Protein AF-A0A091TTV3-F1 (afdb_monomer_lite)

Foldseek 3Di:
DVVVVVVVVVVVVVVVDPVCVCPPPVNVVVVVVVVVVVVVVD

Secondary structure (DSSP, 8-state):
-HHHHHHHHHHHHHTTS-HHHHTSHHHHHHHHHHHHHHHTT-

pLDDT: mean 72.87, std 7.24, range [58.12, 85.75]

Structure (mmCIF, N/CA/C/O backbone):
data_AF-A0A091TTV3-F1
#
_entry.id   AF-A0A091TTV3-F1
#
loop_
_atom_site.group_PDB
_atom_site.id
_atom_site.type_symbol
_atom_site.label_atom_id
_atom_site.label_alt_id
_atom_site.label_comp_id
_atom_site.label_asym_id
_atom_site.label_entity_id
_atom_site.label_seq_id
_atom_site.pdbx_PDB_ins_code
_atom_site.Cartn_x
_atom_site.Cartn_y
_atom_site.Cartn_z
_atom_site.occupancy
_atom_site.B_iso_or_equiv
_atom_site.auth_seq_id
_atom_site.auth_comp_id
_atom_site.auth_asym_id
_atom_site.auth_atom_id
_atom_site.pdbx_PDB_model_num
ATOM 1 N N . PHE A 1 1 ? -12.212 11.885 8.113 1.00 58.12 1 PHE A N 1
ATOM 2 C CA . PHE A 1 1 ? -12.315 10.765 9.081 1.00 58.12 1 PHE A CA 1
ATOM 3 C C . PHE A 1 1 ? -12.362 9.359 8.459 1.00 58.12 1 PHE A C 1
ATOM 5 O O . PHE A 1 1 ? -11.849 8.437 9.078 1.00 58.12 1 PHE A O 1
ATOM 12 N N . LYS A 1 2 ? -12.901 9.161 7.243 1.00 64.06 2 LYS A N 1
ATOM 13 C CA . LYS A 1 2 ? -13.087 7.831 6.613 1.00 64.06 2 LYS A CA 1
ATOM 14 C C . LYS A 1 2 ? -11.786 7.113 6.192 1.00 64.06 2 LYS A C 1
ATOM 16 O O . LYS A 1 2 ? -11.670 5.906 6.368 1.00 64.06 2 LYS A O 1
ATOM 21 N N . LEU A 1 3 ? -10.786 7.864 5.718 1.00 64.81 3 LEU A N 1
ATOM 22 C CA . LEU A 1 3 ? -9.496 7.322 5.254 1.00 64.81 3 LEU A CA 1
ATOM 23 C C . LEU A 1 3 ? -8.650 6.721 6.387 1.00 64.81 3 LEU A C 1
ATOM 25 O O . LEU A 1 3 ? -8.120 5.629 6.236 1.00 64.81 3 LEU A O 1
ATOM 29 N N . LYS A 1 4 ? -8.593 7.377 7.556 1.00 68.69 4 LYS A N 1
ATOM 30 C CA . LYS A 1 4 ? -7.819 6.884 8.712 1.00 68.69 4 LYS A CA 1
ATOM 31 C C . LYS A 1 4 ? -8.324 5.521 9.203 1.00 68.69 4 LYS A C 1
ATOM 33 O O . LYS A 1 4 ? -7.530 4.650 9.533 1.00 68.69 4 LYS A O 1
ATOM 38 N N . TYR A 1 5 ? -9.641 5.312 9.203 1.00 68.69 5 TYR A N 1
ATOM 39 C CA . TYR A 1 5 ? -10.235 4.032 9.598 1.00 68.69 5 TYR A CA 1
ATOM 40 C C . TYR A 1 5 ? -10.028 2.941 8.537 1.00 68.69 5 TYR A C 1
ATOM 42 O O . TYR A 1 5 ? -9.819 1.777 8.877 1.00 68.69 5 TYR A O 1
ATOM 50 N N . PHE A 1 6 ? -10.038 3.323 7.255 1.00 68.31 6 PHE A N 1
ATOM 51 C CA . PHE A 1 6 ? -9.727 2.420 6.150 1.00 68.31 6 PHE A CA 1
ATOM 52 C C . PHE A 1 6 ? -8.279 1.928 6.226 1.00 68.31 6 PHE A C 1
ATOM 54 O O . PHE A 1 6 ? -8.062 0.722 6.232 1.00 68.31 6 PHE A O 1
ATOM 61 N N . THR A 1 7 ? -7.305 2.824 6.410 1.00 73.69 7 THR A N 1
ATOM 62 C CA . THR A 1 7 ? -5.893 2.446 6.571 1.00 73.69 7 THR A CA 1
ATOM 63 C C . THR A 1 7 ? -5.693 1.517 7.767 1.00 73.69 7 THR A C 1
ATOM 65 O O . THR A 1 7 ? -5.047 0.486 7.628 1.00 73.69 7 THR A O 1
ATOM 68 N N . LEU A 1 8 ? -6.303 1.801 8.923 1.00 78.38 8 LEU A N 1
ATOM 69 C CA . LEU A 1 8 ? -6.185 0.930 10.100 1.00 78.38 8 LEU A CA 1
ATOM 70 C C . LEU A 1 8 ? -6.821 -0.455 9.886 1.00 78.38 8 LEU A C 1
ATOM 72 O O . LEU A 1 8 ? -6.280 -1.458 10.355 1.00 78.38 8 LEU A O 1
ATOM 76 N N . ARG A 1 9 ? -7.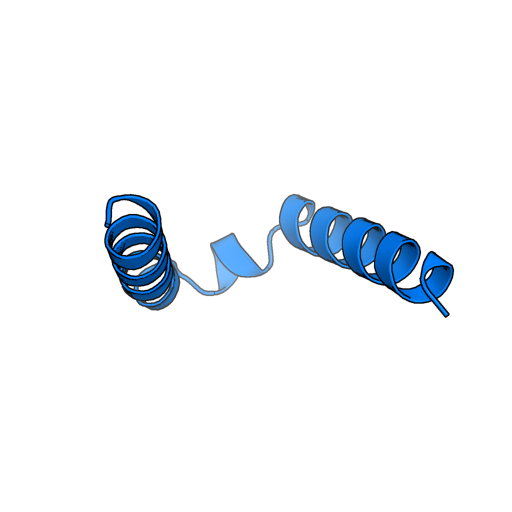948 -0.538 9.161 1.00 77.12 9 ARG A N 1
ATOM 77 C CA . ARG A 1 9 ? -8.571 -1.819 8.788 1.00 77.12 9 ARG A CA 1
ATOM 78 C C . ARG A 1 9 ? -7.729 -2.603 7.792 1.00 77.12 9 ARG A C 1
ATOM 80 O O . ARG A 1 9 ? -7.566 -3.805 7.978 1.00 77.12 9 ARG A O 1
ATOM 87 N N . VAL A 1 10 ? -7.186 -1.931 6.781 1.00 72.56 10 VAL A N 1
ATOM 88 C CA . VAL A 1 10 ? -6.298 -2.538 5.787 1.00 72.56 10 VAL A CA 1
ATOM 89 C C . VAL A 1 10 ? -5.038 -3.052 6.476 1.00 72.56 10 VAL A C 1
ATOM 91 O O . VAL A 1 10 ? -4.740 -4.228 6.344 1.00 72.56 10 VAL A O 1
ATOM 94 N N . VAL A 1 11 ? -4.376 -2.255 7.31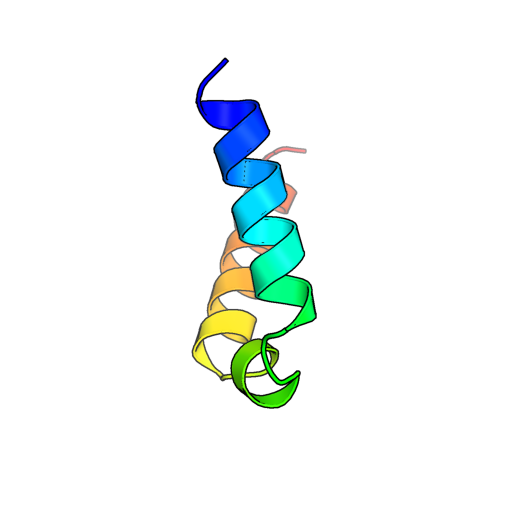7 1.00 73.38 11 VAL A N 1
ATOM 95 C CA . VAL A 1 11 ? -3.183 -2.686 8.066 1.00 73.38 11 VAL A CA 1
ATOM 96 C C . VAL A 1 11 ? -3.491 -3.877 8.978 1.00 73.38 11 VAL A C 1
ATOM 98 O O . VAL A 1 11 ? -2.753 -4.861 8.979 1.00 73.38 11 VAL A O 1
ATOM 101 N N . ARG A 1 12 ? -4.603 -3.857 9.724 1.00 75.00 12 ARG A N 1
ATOM 102 C CA . ARG A 1 12 ? -5.001 -5.001 10.565 1.00 75.00 12 ARG A CA 1
ATOM 103 C C . ARG A 1 12 ? -5.290 -6.257 9.735 1.00 75.00 12 ARG A C 1
ATOM 105 O O . ARG A 1 12 ? -4.998 -7.358 10.190 1.00 75.00 12 ARG A O 1
ATOM 112 N N . HIS A 1 13 ? -5.880 -6.102 8.552 1.00 71.44 13 HIS A N 1
ATOM 113 C CA . HIS A 1 13 ? -6.174 -7.216 7.655 1.00 71.44 13 HIS A CA 1
ATOM 114 C C . HIS A 1 13 ? -4.900 -7.772 7.007 1.00 71.44 13 HIS A C 1
ATOM 116 O O . HIS A 1 13 ? -4.723 -8.981 6.985 1.00 71.44 13 HIS A O 1
ATOM 122 N N . TRP A 1 14 ? -3.972 -6.904 6.601 1.00 72.31 14 TRP A N 1
ATOM 123 C CA . TRP A 1 14 ? -2.654 -7.271 6.081 1.00 72.31 14 TRP A CA 1
ATOM 124 C C . TRP A 1 14 ? -1.828 -8.087 7.080 1.00 72.31 14 TRP A C 1
ATOM 126 O O . TRP A 1 14 ? -1.223 -9.075 6.691 1.00 72.31 14 TRP A O 1
ATOM 136 N N . ASN A 1 15 ? -1.881 -7.761 8.377 1.00 68.06 15 ASN A N 1
ATOM 137 C CA . ASN A 1 15 ? -1.229 -8.560 9.427 1.00 68.06 15 ASN A CA 1
ATOM 138 C C . ASN A 1 15 ? -1.851 -9.961 9.630 1.00 68.06 15 ASN A C 1
ATOM 140 O O . ASN A 1 15 ? -1.275 -10.785 10.334 1.00 68.06 15 ASN A O 1
ATOM 144 N N . ARG A 1 16 ? -3.036 -10.230 9.059 1.00 75.25 16 ARG A N 1
ATOM 145 C CA . ARG A 1 16 ? -3.711 -11.542 9.097 1.00 75.25 16 ARG A CA 1
ATOM 146 C C . ARG A 1 16 ? -3.644 -12.285 7.762 1.00 75.25 16 ARG A C 1
ATOM 148 O O . ARG A 1 16 ? -4.126 -13.413 7.697 1.00 75.25 16 ARG A O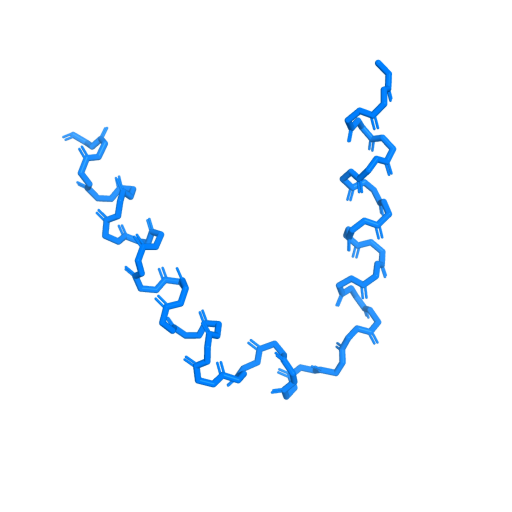 1
ATOM 155 N N . LEU A 1 17 ? -3.094 -11.673 6.711 1.00 70.19 17 LEU A N 1
ATOM 156 C CA . LEU A 1 17 ? -2.914 -12.346 5.431 1.00 70.19 17 LEU A CA 1
ATOM 157 C C . LEU A 1 17 ? -1.678 -13.251 5.513 1.00 70.19 17 LEU A C 1
ATOM 159 O O . LEU A 1 17 ? -0.632 -12.807 5.995 1.00 70.19 17 LEU A O 1
ATOM 163 N N . PRO A 1 18 ? -1.775 -14.516 5.068 1.00 66.25 18 PRO A N 1
ATOM 164 C CA . PRO A 1 18 ? -0.616 -15.388 5.016 1.00 66.25 18 PRO A CA 1
ATOM 165 C C . PRO A 1 18 ? 0.424 -14.759 4.092 1.00 66.25 18 PRO A C 1
ATOM 167 O O . PRO A 1 18 ? 0.105 -14.287 3.002 1.00 66.25 18 PRO A O 1
ATOM 170 N N . ARG A 1 19 ? 1.678 -14.751 4.544 1.00 65.56 19 ARG A N 1
ATOM 171 C CA . ARG A 1 19 ? 2.820 -14.157 3.837 1.00 65.56 19 ARG A CA 1
ATOM 172 C C . ARG A 1 19 ? 2.981 -14.694 2.408 1.00 65.56 19 ARG A C 1
ATOM 174 O O . ARG A 1 19 ? 3.473 -13.982 1.557 1.00 65.56 19 ARG A O 1
ATOM 181 N N . GLU A 1 20 ? 2.468 -15.889 2.130 1.00 62.97 20 GLU A N 1
ATOM 182 C CA . GLU A 1 20 ? 2.402 -16.496 0.794 1.00 62.97 20 GLU A CA 1
ATOM 183 C C . GLU A 1 20 ? 1.440 -15.777 -0.175 1.00 62.97 20 GLU A C 1
ATOM 185 O O . GLU A 1 20 ? 1.732 -15.649 -1.357 1.00 62.97 20 GLU A O 1
ATOM 190 N N . VAL A 1 21 ? 0.322 -15.227 0.319 1.00 62.47 21 VAL A N 1
ATOM 191 C CA . VAL A 1 21 ? -0.585 -14.374 -0.479 1.00 62.47 21 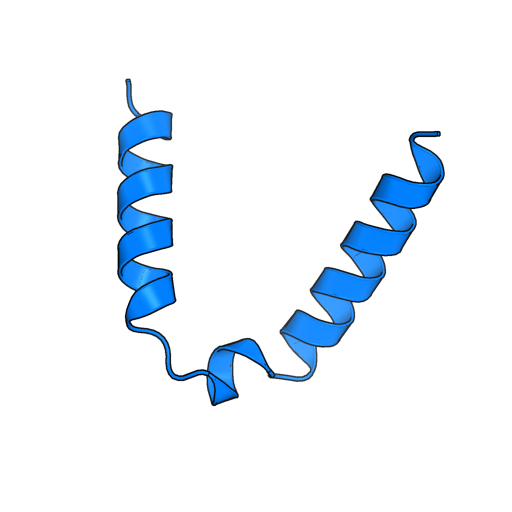VAL A CA 1
ATOM 192 C C . VAL A 1 21 ? 0.012 -12.977 -0.669 1.00 62.47 21 VAL A C 1
ATOM 194 O O . VAL A 1 21 ? -0.269 -12.305 -1.659 1.00 62.47 21 VAL A O 1
ATOM 197 N N . VAL A 1 22 ? 0.859 -12.549 0.272 1.00 60.81 22 VAL A N 1
ATOM 198 C CA . VAL A 1 22 ? 1.652 -11.319 0.166 1.00 60.81 22 VAL A CA 1
ATOM 199 C C . VAL A 1 22 ? 2.817 -11.505 -0.819 1.00 60.81 22 VAL A C 1
ATOM 201 O O . VAL A 1 22 ? 3.122 -10.588 -1.556 1.00 60.81 22 VAL A O 1
ATOM 204 N N . ASP A 1 23 ? 3.426 -12.679 -0.935 1.00 64.88 23 ASP A N 1
ATOM 205 C CA . ASP A 1 23 ? 4.509 -12.959 -1.897 1.00 64.88 23 ASP A CA 1
ATOM 206 C C . ASP A 1 23 ? 4.011 -13.561 -3.227 1.00 64.88 23 ASP A C 1
ATOM 208 O O . ASP A 1 23 ? 4.771 -14.142 -4.000 1.00 64.88 23 ASP A O 1
ATOM 212 N N . ALA A 1 24 ? 2.721 -13.405 -3.540 1.00 70.69 24 ALA A N 1
ATOM 213 C CA . ALA A 1 24 ? 2.188 -13.830 -4.827 1.00 70.69 24 ALA A CA 1
ATOM 214 C C . ALA A 1 24 ? 2.852 -13.046 -5.984 1.00 70.69 24 ALA A C 1
ATOM 216 O O . ALA A 1 24 ? 3.125 -11.849 -5.835 1.00 70.69 24 ALA A O 1
ATOM 217 N N . PRO A 1 25 ? 3.021 -13.651 -7.180 1.00 70.75 25 PRO A N 1
ATOM 218 C CA . PRO A 1 25 ? 3.623 -12.990 -8.345 1.00 70.75 25 PRO A CA 1
ATOM 219 C C . PRO A 1 25 ? 2.983 -11.638 -8.695 1.00 70.75 25 PRO A C 1
ATOM 221 O O . PRO A 1 25 ? 3.637 -10.740 -9.218 1.00 70.75 25 PRO A O 1
ATOM 224 N N . SER A 1 26 ? 1.700 -11.461 -8.371 1.00 73.06 26 SER A N 1
ATOM 225 C CA . SER A 1 26 ? 0.983 -10.200 -8.552 1.00 73.06 26 SER A CA 1
ATOM 226 C C . SER A 1 26 ? 1.458 -9.081 -7.618 1.00 73.06 26 SER A C 1
ATOM 228 O O . SER A 1 26 ? 1.453 -7.925 -8.044 1.00 73.06 26 SER A O 1
ATOM 230 N N . LEU A 1 27 ? 1.886 -9.379 -6.383 1.00 74.69 27 LEU A N 1
ATOM 231 C CA . LEU A 1 27 ? 2.402 -8.360 -5.465 1.00 74.69 27 LEU A CA 1
ATOM 232 C C . LEU A 1 27 ? 3.851 -7.993 -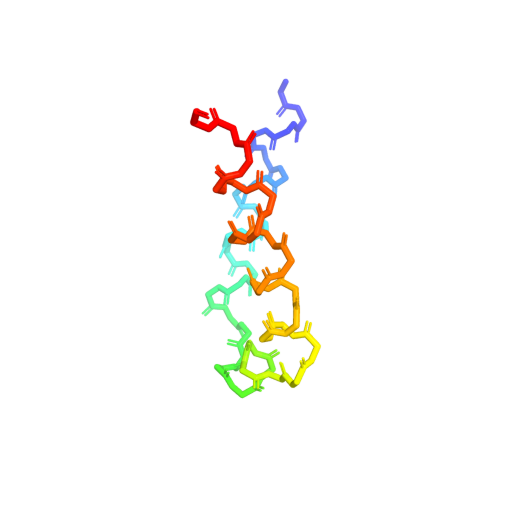5.778 1.00 74.69 27 LEU A C 1
ATOM 234 O O . LEU A 1 27 ? 4.182 -6.817 -5.701 1.00 74.69 27 LEU A O 1
ATOM 238 N N . GLU A 1 28 ? 4.690 -8.946 -6.178 1.00 76.56 28 GLU A N 1
ATOM 239 C CA . GLU A 1 28 ? 6.045 -8.663 -6.679 1.00 76.56 28 GLU A CA 1
ATOM 240 C C . GLU A 1 28 ? 5.988 -7.703 -7.877 1.00 76.56 28 GLU A C 1
ATOM 242 O O . GLU A 1 28 ? 6.640 -6.659 -7.890 1.00 76.56 28 GLU A O 1
ATOM 247 N N . VAL A 1 29 ? 5.097 -7.978 -8.837 1.00 79.25 29 VAL A N 1
ATOM 248 C CA . VAL A 1 29 ? 4.851 -7.087 -9.983 1.00 79.25 29 VAL A CA 1
ATOM 249 C C . VAL A 1 29 ? 4.287 -5.736 -9.534 1.00 79.25 29 VAL A C 1
ATOM 251 O O . VAL A 1 29 ? 4.660 -4.696 -10.077 1.00 79.25 29 VAL A O 1
ATOM 254 N N . PHE A 1 30 ? 3.405 -5.711 -8.534 1.00 80.12 30 PHE A N 1
ATOM 255 C CA . PHE A 1 30 ? 2.873 -4.462 -7.990 1.00 80.12 30 PHE A CA 1
ATOM 256 C C . PHE A 1 30 ? 3.952 -3.627 -7.281 1.00 80.12 30 PHE A C 1
ATOM 258 O O . PHE A 1 30 ? 4.026 -2.422 -7.515 1.00 80.12 30 PHE A O 1
ATOM 265 N N . LYS A 1 31 ? 4.825 -4.252 -6.480 1.00 79.44 31 LYS A N 1
ATOM 266 C CA . LYS A 1 31 ? 5.983 -3.612 -5.841 1.00 79.44 31 LYS A CA 1
ATOM 267 C C . LYS A 1 31 ? 6.955 -3.074 -6.886 1.00 79.44 31 LYS A C 1
ATOM 269 O O . LYS A 1 31 ? 7.330 -1.919 -6.776 1.00 79.44 31 LYS A O 1
ATOM 274 N N . ALA A 1 32 ? 7.284 -3.842 -7.927 1.00 84.44 32 ALA A N 1
ATOM 275 C CA . ALA A 1 32 ? 8.165 -3.387 -9.006 1.00 84.44 32 ALA A CA 1
ATOM 276 C C . ALA A 1 32 ? 7.597 -2.165 -9.749 1.00 84.44 32 ALA A C 1
ATOM 278 O O . ALA A 1 32 ? 8.323 -1.230 -10.080 1.00 84.44 32 ALA A O 1
ATOM 279 N N . ARG A 1 33 ? 6.276 -2.128 -9.974 1.00 83.94 33 ARG A N 1
ATOM 280 C CA . ARG A 1 33 ? 5.607 -0.957 -10.568 1.00 83.94 33 ARG A CA 1
ATOM 281 C C . ARG A 1 33 ? 5.598 0.249 -9.630 1.00 83.94 33 ARG A C 1
ATOM 283 O O . ARG A 1 33 ? 5.746 1.370 -10.108 1.00 83.94 33 ARG A O 1
ATOM 290 N N . LEU A 1 34 ? 5.411 0.034 -8.327 1.00 84.88 34 LEU A N 1
ATOM 291 C CA . LEU A 1 34 ? 5.484 1.099 -7.326 1.00 84.88 34 LEU A CA 1
ATOM 292 C C . LEU A 1 34 ? 6.901 1.650 -7.181 1.00 84.88 34 LEU A C 1
ATOM 294 O O . LEU A 1 34 ? 7.063 2.862 -7.157 1.00 84.88 34 LEU A O 1
ATOM 298 N N . ASP A 1 35 ? 7.904 0.783 -7.119 1.00 83.88 35 ASP A N 1
ATOM 299 C CA . ASP A 1 35 ? 9.314 1.154 -7.024 1.00 83.88 35 ASP A CA 1
ATOM 300 C C . ASP A 1 35 ? 9.750 1.952 -8.257 1.00 83.88 35 ASP A C 1
ATOM 302 O O . ASP A 1 35 ? 10.264 3.062 -8.129 1.00 83.88 35 ASP A O 1
ATOM 306 N N . GLY A 1 36 ? 9.380 1.482 -9.455 1.00 85.75 36 GLY A N 1
ATOM 307 C CA . GLY A 1 36 ? 9.558 2.244 -10.687 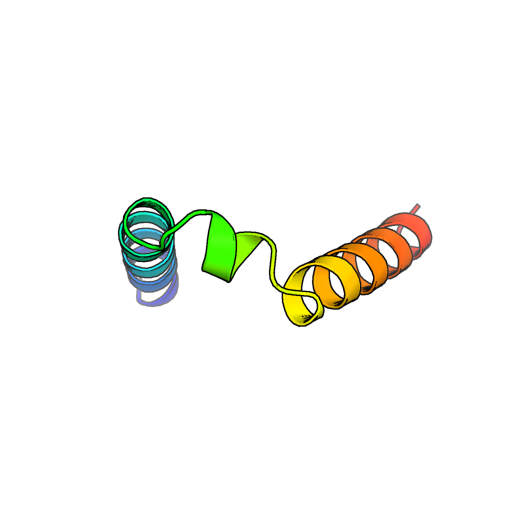1.00 85.75 36 GLY A CA 1
ATOM 308 C C . GLY A 1 36 ? 8.868 3.610 -10.636 1.00 85.75 36 GLY A C 1
ATOM 309 O O . GLY A 1 36 ? 9.480 4.619 -10.969 1.00 85.75 36 GLY A O 1
ATOM 310 N N . ALA A 1 37 ? 7.614 3.692 -10.185 1.00 84.06 37 ALA A N 1
ATOM 311 C CA . ALA A 1 37 ? 6.899 4.968 -10.081 1.00 84.06 37 ALA A CA 1
ATOM 312 C C . ALA A 1 37 ? 7.512 5.926 -9.041 1.00 84.06 37 ALA A C 1
ATOM 314 O O . ALA A 1 37 ? 7.558 7.130 -9.283 1.00 84.06 37 ALA A O 1
ATOM 315 N N . LEU A 1 38 ? 8.006 5.409 -7.912 1.00 79.38 38 LEU A N 1
ATOM 316 C CA . LEU A 1 38 ? 8.687 6.191 -6.877 1.00 79.38 38 LEU A CA 1
ATOM 317 C C . LEU A 1 38 ? 10.070 6.665 -7.332 1.00 79.38 38 LEU A C 1
ATOM 319 O O . LEU A 1 38 ? 10.435 7.801 -7.051 1.00 79.38 38 LEU A O 1
ATOM 323 N N . SER A 1 39 ? 10.806 5.850 -8.091 1.00 75.19 39 SER A N 1
ATOM 324 C CA . SER A 1 39 ? 12.081 6.257 -8.692 1.00 75.19 39 SER A CA 1
ATOM 325 C C . SER A 1 39 ? 11.917 7.361 -9.741 1.00 75.19 39 SER A C 1
ATOM 327 O O . SER A 1 39 ? 12.879 8.063 -10.020 1.00 75.19 39 SER A O 1
ATOM 329 N N . ASN A 1 40 ? 10.724 7.523 -10.321 1.00 74.81 40 ASN A N 1
ATOM 330 C CA . ASN A 1 40 ? 10.409 8.625 -11.236 1.00 74.81 40 ASN A CA 1
ATOM 331 C C . ASN A 1 40 ? 9.970 9.912 -10.508 1.00 74.81 40 ASN A C 1
ATOM 333 O O . ASN A 1 40 ? 9.666 10.904 -11.167 1.00 74.81 40 ASN A O 1
ATOM 337 N N . LEU A 1 41 ? 9.884 9.897 -9.173 1.00 75.69 41 LEU A N 1
ATOM 338 C CA . LEU A 1 41 ? 9.510 11.056 -8.354 1.00 75.69 41 LEU A CA 1
ATOM 339 C C . LEU A 1 41 ? 10.735 11.794 -7.766 1.00 75.69 41 LEU A C 1
ATOM 341 O O . LEU A 1 41 ? 10.545 12.752 -7.017 1.00 75.69 41 LEU A O 1
ATOM 345 N N . VAL A 1 42 ? 11.967 11.361 -8.082 1.00 60.81 42 VAL A N 1
ATOM 346 C CA . VAL A 1 42 ? 13.225 12.030 -7.686 1.00 60.81 42 VAL A CA 1
ATOM 347 C C . VAL A 1 42 ? 13.697 13.037 -8.730 1.00 60.81 42 VAL A C 1
ATOM 349 O O . VAL A 1 42 ? 13.561 12.744 -9.938 1.00 60.81 42 VAL A O 1
#

Sequence (42 aa):
FKLKYFTLRVVRHWNRLPREVVDAPSLEVFKARLDGALSNLV

Organism: NCBI:txid9218

Radius of gyration: 13.23 Å; chains: 1; bounding box: 26×28×22 Å